Protein AF-A0A957J443-F1 (afdb_monomer_lite)

Foldseek 3Di:
DFDPQWDWDQDDPVVGIDIDGNDDDDPPDDGDDDDPPKDKAAPPHCLCVPPVCVVVQVVQFAADPNRITIGDPDPPNVD

Sequence (79 aa):
MIHPATELRFVNPVIGYGVFATAVIPTGTIVYVQDRLEHVIHPNDPIRQDPAYKAVIEKYSFRDEAGNYVVSWDFAKYV

Radius of gyration: 15.68 Å; chains: 1; bounding box: 33×30×39 Å

Secondary structure (DSSP, 8-state):
---TTEEEEEEETTTEEEEEESSPPPTT-------TTSEEE-TT-GGGT-HHHHHHHHHHEEE-TT--EEE-SSSGGG-

Structure (mmCIF, N/CA/C/O backbone):
data_AF-A0A957J443-F1
#
_entry.id   AF-A0A957J443-F1
#
loop_
_atom_site.group_PDB
_atom_site.id
_atom_site.type_symbol
_atom_site.label_atom_id
_atom_site.label_alt_id
_atom_site.label_comp_id
_atom_site.label_asym_id
_atom_site.label_entity_id
_atom_site.label_seq_id
_atom_site.pdbx_PDB_ins_code
_atom_site.Cartn_x
_atom_site.Cartn_y
_atom_site.Cartn_z
_atom_site.occupancy
_atom_site.B_iso_or_equiv
_atom_site.auth_seq_id
_atom_site.auth_comp_id
_atom_site.auth_asym_id
_atom_site.auth_atom_id
_atom_site.pdbx_PDB_model_num
ATOM 1 N N . MET A 1 1 ? 0.385 -0.515 2.409 1.00 62.88 1 MET A N 1
ATOM 2 C CA . MET A 1 1 ? 0.860 0.491 3.383 1.00 62.88 1 MET A CA 1
ATOM 3 C C . MET A 1 1 ? -0.365 1.108 4.038 1.00 62.88 1 MET A C 1
ATOM 5 O O . MET A 1 1 ? -1.278 1.451 3.310 1.00 62.88 1 MET A O 1
ATOM 9 N N . ILE A 1 2 ? -0.426 1.157 5.368 1.00 76.94 2 ILE A N 1
ATOM 10 C CA . ILE A 1 2 ? -1.597 1.581 6.152 1.00 76.94 2 ILE A CA 1
ATOM 11 C C . ILE A 1 2 ? -1.333 3.011 6.665 1.00 76.94 2 ILE A C 1
ATOM 13 O O . ILE A 1 2 ? -0.235 3.282 7.145 1.00 76.94 2 ILE A O 1
ATOM 17 N N . HIS A 1 3 ? -2.298 3.932 6.551 1.00 89.94 3 HIS A N 1
ATOM 18 C CA . HIS A 1 3 ? -2.160 5.319 7.030 1.00 89.94 3 HIS A CA 1
ATOM 19 C C . HIS A 1 3 ? -1.815 5.341 8.538 1.00 89.94 3 HIS A C 1
ATOM 21 O O . HIS A 1 3 ? -2.433 4.592 9.295 1.00 89.94 3 HIS A O 1
ATOM 27 N N . PRO A 1 4 ? -0.897 6.200 9.029 1.00 91.44 4 PRO A N 1
ATOM 28 C CA . PRO A 1 4 ? -0.421 6.140 10.419 1.00 91.44 4 PRO A CA 1
ATOM 29 C C . PRO A 1 4 ? -1.526 6.345 11.465 1.00 91.44 4 PRO A C 1
ATOM 31 O O . PRO A 1 4 ? -1.432 5.842 12.579 1.00 91.44 4 PRO A O 1
ATOM 34 N N . ALA A 1 5 ? -2.601 7.049 11.106 1.00 95.25 5 ALA A N 1
ATOM 35 C CA . ALA A 1 5 ? -3.794 7.196 11.943 1.00 95.25 5 ALA A CA 1
ATOM 36 C C . ALA A 1 5 ? -4.818 6.061 11.756 1.00 95.25 5 ALA A C 1
ATOM 38 O O . ALA A 1 5 ? -6.025 6.303 11.813 1.00 95.25 5 ALA A O 1
ATOM 39 N N . THR A 1 6 ? -4.368 4.841 11.468 1.00 94.19 6 THR A N 1
ATOM 40 C CA . THR A 1 6 ? -5.241 3.668 11.381 1.00 94.19 6 THR A CA 1
ATOM 41 C C . THR A 1 6 ? -4.612 2.453 12.048 1.00 94.19 6 THR A C 1
ATOM 43 O O . THR A 1 6 ? -3.394 2.351 12.163 1.00 94.19 6 THR A O 1
ATOM 46 N N . GLU A 1 7 ? -5.451 1.531 12.506 1.00 94.38 7 GLU A N 1
ATOM 47 C CA . GLU A 1 7 ? -5.020 0.283 13.129 1.00 94.38 7 GLU A CA 1
ATOM 48 C C . GLU A 1 7 ? -5.904 -0.890 12.708 1.00 94.38 7 GLU A C 1
ATOM 50 O O . GLU A 1 7 ? -7.058 -0.717 12.305 1.00 94.38 7 GLU A O 1
ATOM 55 N N . LEU A 1 8 ? -5.360 -2.100 12.833 1.00 94.00 8 LEU A N 1
ATOM 56 C CA . LEU A 1 8 ? -6.096 -3.327 12.574 1.00 94.00 8 LEU A CA 1
ATOM 57 C C . LEU A 1 8 ? -6.789 -3.795 13.857 1.00 94.00 8 LEU A C 1
ATOM 59 O O . LEU A 1 8 ? -6.138 -3.994 14.881 1.00 94.00 8 LEU A O 1
ATOM 63 N N . ARG A 1 9 ? -8.102 -4.032 13.802 1.00 95.81 9 ARG A N 1
ATOM 64 C CA . ARG A 1 9 ? -8.865 -4.608 14.919 1.00 95.81 9 ARG A CA 1
ATOM 65 C C . ARG A 1 9 ? -9.619 -5.843 14.461 1.00 95.81 9 ARG A C 1
ATOM 67 O O . ARG A 1 9 ? -10.185 -5.861 13.370 1.00 95.81 9 ARG A O 1
ATOM 74 N N . PHE A 1 10 ? -9.655 -6.868 15.305 1.00 96.94 10 PHE A N 1
ATOM 75 C CA . PHE A 1 10 ? -10.548 -7.999 15.085 1.00 96.94 10 PHE A CA 1
ATOM 76 C C . PHE A 1 10 ? -11.992 -7.561 15.344 1.00 96.94 10 PHE A C 1
ATOM 78 O O . PHE A 1 10 ? -12.284 -6.982 16.388 1.00 96.94 10 PHE A O 1
ATOM 85 N N . VAL A 1 11 ? -12.882 -7.828 14.390 1.00 97.88 11 VAL A N 1
ATOM 86 C CA . VAL A 1 11 ? -14.298 -7.460 14.466 1.00 97.88 11 VAL A CA 1
ATOM 87 C C . VAL A 1 11 ? -15.102 -8.622 15.041 1.00 97.88 11 VAL A C 1
ATOM 89 O O . VAL A 1 11 ? -15.701 -8.489 16.103 1.00 97.88 11 VAL A O 1
ATOM 92 N N . ASN A 1 12 ? -15.123 -9.764 14.346 1.00 98.00 12 ASN A N 1
ATOM 93 C CA . ASN A 1 12 ? -15.760 -11.018 14.770 1.00 98.00 12 ASN A CA 1
ATOM 94 C C . ASN A 1 12 ? -15.373 -12.164 13.801 1.00 98.00 12 ASN A C 1
ATOM 96 O O . ASN A 1 12 ? -14.756 -11.893 12.771 1.00 98.00 12 ASN A O 1
ATOM 100 N N . PRO A 1 13 ? -15.750 -13.433 14.065 1.00 98.06 13 PRO A N 1
ATOM 101 C CA . PRO A 1 13 ? -15.386 -14.562 13.197 1.00 98.06 13 PRO A CA 1
ATOM 102 C C . PRO A 1 13 ? -15.944 -14.524 11.766 1.00 98.06 13 PRO A C 1
ATOM 104 O O . PRO A 1 13 ? -15.432 -15.235 10.910 1.00 98.06 13 PRO A O 1
ATOM 107 N N . VAL A 1 14 ? -16.991 -13.737 11.499 1.00 97.94 14 VAL A N 1
ATOM 108 C CA . VAL A 1 14 ? -17.612 -13.636 10.167 1.00 97.94 14 VAL A CA 1
ATOM 109 C C . VAL A 1 14 ? -16.892 -12.598 9.304 1.00 97.94 14 VAL A C 1
ATOM 111 O O . VAL A 1 14 ? -16.642 -12.842 8.130 1.00 97.94 14 VAL A O 1
ATOM 114 N N . ILE A 1 15 ? -16.550 -11.444 9.883 1.00 95.81 15 ILE A N 1
ATOM 115 C CA . ILE A 1 15 ? -15.890 -10.328 9.186 1.00 95.81 15 ILE A CA 1
ATOM 116 C C . ILE A 1 15 ? -14.360 -10.469 9.219 1.00 95.81 15 ILE A C 1
ATOM 118 O O . ILE A 1 15 ? -13.676 -10.063 8.285 1.00 95.81 15 ILE A O 1
ATOM 122 N N . GLY A 1 16 ? -13.805 -11.039 10.288 1.00 96.62 16 GLY A N 1
ATOM 123 C CA . GLY A 1 16 ? -12.367 -11.092 10.524 1.00 96.62 16 GLY A CA 1
ATOM 124 C C . GLY A 1 16 ? -11.826 -9.761 11.045 1.00 96.62 16 GLY A C 1
ATOM 125 O O . GLY A 1 16 ? -12.334 -9.222 12.029 1.00 96.62 16 GLY A O 1
ATOM 126 N N . TYR A 1 17 ? -10.772 -9.250 10.411 1.00 94.25 17 TYR A N 1
ATOM 127 C CA . TYR A 1 17 ? -10.115 -8.002 10.796 1.00 94.25 17 TYR A CA 1
ATOM 128 C C . TYR A 1 17 ? -10.598 -6.823 9.949 1.00 94.25 17 TYR A C 1
ATOM 130 O O . TYR A 1 17 ? -10.737 -6.936 8.735 1.00 94.25 17 TYR A O 1
ATOM 138 N N . GLY A 1 18 ? -10.804 -5.681 10.599 1.00 93.25 18 GLY A N 1
ATOM 139 C CA . GLY A 1 18 ? -11.101 -4.403 9.960 1.00 93.25 18 GLY A CA 1
ATOM 140 C C . GLY A 1 18 ? -10.011 -3.373 10.239 1.00 93.25 18 GLY A C 1
ATOM 141 O O . GLY A 1 18 ? -9.279 -3.480 11.225 1.00 93.25 18 GLY A O 1
ATOM 142 N N . VAL A 1 19 ? -9.930 -2.361 9.377 1.00 93.00 19 VAL A N 1
ATOM 143 C CA . VAL A 1 19 ? -9.052 -1.199 9.554 1.00 93.00 19 VAL A CA 1
ATOM 144 C C . VAL A 1 19 ? -9.876 -0.051 10.129 1.00 93.00 19 VAL A C 1
ATOM 146 O O . VAL A 1 19 ? -10.915 0.307 9.579 1.00 93.00 19 VAL A O 1
ATOM 149 N N . PHE A 1 20 ? -9.424 0.515 11.243 1.00 94.88 20 PHE A N 1
ATOM 150 C CA . PHE A 1 20 ? -10.128 1.561 11.982 1.00 94.88 20 PHE A CA 1
ATOM 151 C C . PHE A 1 20 ? -9.269 2.814 12.074 1.00 94.88 20 PHE A C 1
ATOM 153 O O . PHE A 1 20 ? -8.074 2.719 12.334 1.00 94.88 20 PHE A O 1
ATOM 160 N N . ALA A 1 21 ? -9.881 3.987 11.913 1.00 95.56 21 ALA A N 1
ATOM 161 C CA . ALA A 1 21 ? -9.206 5.255 12.161 1.00 95.56 21 ALA A CA 1
ATOM 162 C C . ALA A 1 21 ? -8.975 5.464 13.668 1.00 95.56 21 ALA A C 1
ATOM 164 O O . ALA A 1 21 ? -9.888 5.279 14.475 1.00 95.56 21 ALA A O 1
ATOM 165 N N . THR A 1 22 ? -7.760 5.863 14.041 1.00 96.56 22 THR A N 1
ATOM 166 C CA . THR A 1 22 ? -7.374 6.203 15.423 1.00 96.56 22 THR A CA 1
ATOM 167 C C . THR A 1 22 ? -7.402 7.710 15.686 1.00 96.56 22 THR A C 1
ATOM 169 O O . THR A 1 22 ? -7.410 8.136 16.838 1.00 96.56 22 THR A O 1
ATOM 172 N N . ALA A 1 23 ? -7.472 8.519 14.626 1.00 96.75 23 ALA A N 1
ATOM 173 C CA . ALA A 1 23 ? -7.679 9.963 14.668 1.00 96.75 23 ALA A CA 1
ATOM 174 C C . A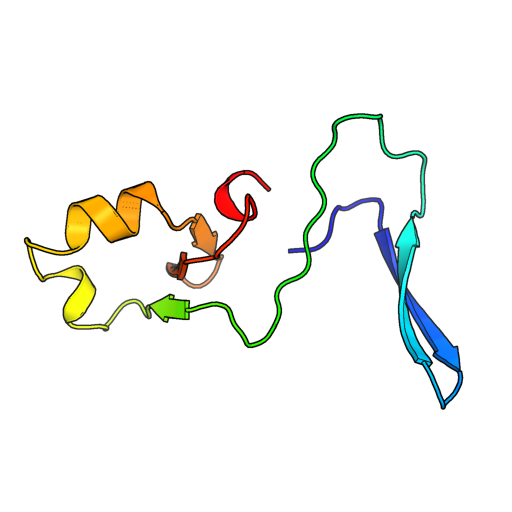LA A 1 23 ? -8.489 10.423 13.443 1.00 96.75 23 ALA A C 1
ATOM 176 O O . ALA A 1 23 ? -8.746 9.640 12.527 1.00 96.75 23 ALA A O 1
ATOM 177 N N . VAL A 1 24 ? -8.895 11.697 13.415 1.00 97.25 24 VAL A N 1
ATOM 178 C CA . VAL A 1 24 ? -9.571 12.282 12.246 1.00 97.25 24 VAL A CA 1
ATOM 179 C C . VAL A 1 24 ? -8.626 12.252 11.045 1.00 97.25 24 VAL A C 1
ATOM 181 O O . VAL A 1 24 ? -7.510 12.764 11.116 1.00 97.25 24 VAL A O 1
ATOM 184 N N . ILE A 1 25 ? -9.100 11.689 9.935 1.00 95.44 25 ILE A N 1
ATOM 185 C CA . ILE A 1 25 ? -8.415 11.718 8.643 1.00 95.44 25 ILE A CA 1
ATOM 186 C C . ILE A 1 25 ? -9.088 12.809 7.795 1.00 95.44 25 ILE A C 1
ATOM 188 O O . ILE A 1 25 ? -10.305 12.738 7.600 1.00 95.44 25 ILE A O 1
ATOM 192 N N . PRO A 1 26 ? -8.354 13.838 7.329 1.00 96.06 26 PRO A N 1
ATOM 193 C CA . PRO A 1 26 ? -8.933 14.912 6.529 1.00 96.06 26 PRO A CA 1
ATOM 194 C C . PRO A 1 26 ? -9.607 14.418 5.243 1.00 96.06 26 PRO A C 1
ATOM 196 O O . PRO A 1 26 ? -9.159 13.471 4.596 1.00 96.06 26 PRO A O 1
ATOM 199 N N . THR A 1 27 ? -10.672 15.106 4.829 1.00 96.25 27 THR A N 1
ATOM 200 C CA . THR A 1 27 ? -11.321 14.845 3.539 1.00 96.25 27 THR A CA 1
ATOM 201 C C . THR A 1 27 ? -10.325 15.037 2.397 1.00 96.25 27 THR A C 1
ATOM 203 O O . THR A 1 27 ? -9.645 16.058 2.325 1.00 96.25 27 THR A O 1
ATOM 206 N N . GLY A 1 28 ? -10.270 14.065 1.486 1.00 91.62 28 GLY A N 1
ATOM 207 C CA . GLY A 1 28 ? -9.341 14.062 0.356 1.00 91.62 28 GLY A CA 1
ATOM 208 C C . GLY A 1 28 ? -8.032 13.313 0.618 1.00 91.62 28 GLY A C 1
ATOM 209 O O . GLY A 1 28 ? -7.280 13.094 -0.328 1.00 91.62 28 GLY A O 1
ATOM 210 N N . THR A 1 29 ? -7.764 12.865 1.850 1.00 91.50 29 THR A N 1
ATOM 211 C CA . THR A 1 29 ? -6.663 11.931 2.114 1.00 91.50 29 THR A CA 1
ATOM 212 C C . THR A 1 29 ? -6.963 10.578 1.472 1.00 91.50 29 THR A C 1
ATOM 214 O O . THR A 1 29 ? -7.996 9.965 1.743 1.00 91.50 29 THR A O 1
ATOM 217 N N . ILE A 1 30 ? -6.043 10.099 0.638 1.00 88.56 30 ILE A N 1
ATOM 218 C CA . ILE A 1 30 ? -6.095 8.747 0.084 1.00 88.56 30 ILE A CA 1
ATOM 219 C C . ILE A 1 30 ? -5.552 7.787 1.146 1.00 88.56 30 ILE A C 1
ATOM 221 O O . ILE A 1 30 ? -4.474 7.999 1.699 1.00 88.56 30 ILE A O 1
ATOM 225 N N . VAL A 1 31 ? -6.316 6.738 1.441 1.00 89.31 31 VAL A N 1
ATOM 226 C CA . VAL A 1 31 ? -5.884 5.609 2.272 1.00 89.31 31 VAL A CA 1
ATOM 227 C C . VAL A 1 31 ? -5.854 4.357 1.416 1.00 89.31 31 VAL A C 1
ATOM 229 O O . VAL A 1 31 ? -6.597 4.246 0.443 1.00 89.31 31 VAL A O 1
ATOM 232 N N . TYR A 1 32 ? -5.000 3.414 1.782 1.00 88.75 32 TYR A N 1
ATOM 233 C CA . TYR A 1 32 ? -4.748 2.237 0.971 1.00 88.75 32 TYR A CA 1
ATOM 234 C C . TYR A 1 32 ? -4.466 1.021 1.856 1.00 88.75 32 TYR A C 1
ATOM 236 O O . TYR A 1 32 ? -4.008 1.138 2.993 1.00 88.75 32 TYR A O 1
ATOM 244 N N . VAL A 1 33 ? -4.785 -0.158 1.332 1.00 87.31 33 VAL A N 1
ATOM 245 C CA . VAL A 1 33 ? -4.442 -1.459 1.901 1.00 87.31 33 VAL A CA 1
ATOM 246 C C . VAL A 1 33 ? -4.006 -2.331 0.738 1.00 87.31 33 VAL A C 1
ATOM 248 O O . VAL A 1 33 ? -4.705 -2.415 -0.264 1.00 87.31 33 VAL A O 1
ATOM 251 N N . GLN A 1 34 ? -2.855 -2.981 0.885 1.00 87.50 34 GLN A N 1
ATOM 252 C CA . GLN A 1 34 ? -2.372 -3.909 -0.126 1.00 87.50 34 GLN A CA 1
ATOM 253 C C . GLN A 1 34 ? -3.188 -5.198 -0.075 1.00 87.50 34 GLN A C 1
ATOM 255 O O . GLN A 1 34 ? -3.338 -5.796 0.995 1.00 87.50 34 GLN A O 1
ATOM 260 N N . ASP A 1 35 ? -3.665 -5.640 -1.232 1.00 87.12 35 ASP A N 1
ATOM 261 C CA . ASP A 1 35 ? -4.328 -6.926 -1.396 1.00 87.12 35 ASP A CA 1
ATOM 262 C C . ASP A 1 35 ? -3.576 -7.833 -2.390 1.00 87.12 35 ASP A C 1
ATOM 264 O O . ASP A 1 35 ? -2.474 -7.530 -2.846 1.00 87.12 35 ASP A O 1
ATOM 268 N N . ARG A 1 36 ? -4.136 -9.015 -2.665 1.00 88.62 36 ARG A N 1
ATOM 269 C CA . ARG A 1 36 ? -3.492 -10.059 -3.480 1.00 88.62 36 ARG A CA 1
ATOM 270 C C . ARG A 1 36 ? -3.576 -9.835 -4.994 1.00 88.62 36 ARG A C 1
ATOM 272 O O . ARG A 1 36 ? -2.986 -10.618 -5.731 1.00 88.62 36 ARG A O 1
ATOM 279 N N . LEU A 1 37 ? -4.336 -8.851 -5.460 1.00 90.06 37 LEU A N 1
ATOM 280 C CA . LEU A 1 37 ? -4.502 -8.519 -6.877 1.00 90.06 37 LEU A CA 1
ATOM 281 C C . LEU A 1 37 ? -3.426 -7.557 -7.385 1.00 90.06 37 LEU A C 1
ATOM 283 O O . LEU A 1 37 ? -3.357 -7.286 -8.586 1.00 90.06 37 LEU A O 1
ATOM 287 N N . GLU A 1 38 ? -2.574 -7.057 -6.495 1.00 91.12 38 GLU A N 1
ATOM 288 C CA . GLU A 1 38 ? -1.434 -6.252 -6.895 1.00 91.12 38 GLU A CA 1
ATOM 289 C C . GLU A 1 38 ? -0.346 -7.076 -7.561 1.00 91.12 38 GLU A C 1
ATOM 291 O O . GLU A 1 38 ? -0.045 -8.208 -7.173 1.00 91.12 38 GLU A O 1
ATOM 296 N N . HIS A 1 39 ? 0.287 -6.469 -8.560 1.00 93.19 39 HIS A N 1
ATOM 297 C CA . HIS A 1 39 ? 1.388 -7.098 -9.259 1.00 93.19 39 HIS A CA 1
ATOM 298 C C . HIS A 1 39 ? 2.718 -6.610 -8.685 1.00 93.19 39 HIS A C 1
ATOM 300 O O . HIS A 1 39 ? 3.106 -5.451 -8.851 1.00 93.19 39 HIS A O 1
ATOM 306 N N . VAL A 1 40 ? 3.417 -7.515 -8.002 1.00 94.75 40 VAL A N 1
ATOM 307 C CA . VAL A 1 40 ? 4.716 -7.251 -7.379 1.00 94.75 40 VAL A CA 1
ATOM 308 C C . VAL A 1 40 ? 5.828 -7.721 -8.309 1.00 94.75 40 VAL A C 1
ATOM 310 O O . VAL A 1 40 ? 5.961 -8.908 -8.589 1.00 94.75 40 VAL A O 1
ATOM 313 N N . ILE A 1 41 ? 6.656 -6.782 -8.756 1.00 96.00 41 ILE A N 1
ATOM 314 C CA . ILE A 1 41 ? 7.819 -7.039 -9.603 1.00 96.00 41 ILE A CA 1
ATOM 315 C C . ILE A 1 41 ? 9.061 -6.967 -8.716 1.00 96.00 41 ILE A C 1
ATOM 317 O O . ILE A 1 41 ? 9.398 -5.899 -8.195 1.00 96.00 41 ILE A O 1
ATOM 321 N N . HIS A 1 42 ? 9.775 -8.078 -8.553 1.00 96.19 42 HIS A N 1
ATOM 322 C CA . HIS A 1 42 ? 10.933 -8.182 -7.655 1.00 96.19 42 HIS A CA 1
ATOM 323 C C . HIS A 1 42 ? 12.218 -7.575 -8.236 1.00 96.19 42 HIS A C 1
ATOM 325 O O . HIS A 1 42 ? 12.340 -7.501 -9.456 1.00 96.19 42 HIS A O 1
ATOM 331 N N . PRO A 1 43 ? 13.208 -7.169 -7.406 1.00 94.38 43 PRO A N 1
ATOM 332 C CA . PRO A 1 43 ? 14.494 -6.613 -7.845 1.00 94.38 43 PRO A CA 1
ATOM 333 C C . PRO A 1 43 ? 15.193 -7.342 -8.986 1.00 94.38 43 PRO A C 1
ATOM 335 O O . PRO A 1 43 ? 15.743 -6.690 -9.871 1.00 94.38 43 PRO A O 1
ATOM 338 N N . ASN A 1 44 ? 15.116 -8.669 -8.981 1.00 94.75 44 ASN A N 1
ATOM 339 C CA . ASN A 1 44 ? 15.798 -9.526 -9.944 1.00 94.75 44 ASN A CA 1
ATOM 340 C C . ASN A 1 44 ? 14.895 -9.962 -11.110 1.00 94.75 44 ASN A C 1
ATOM 342 O O . ASN A 1 44 ? 15.299 -10.818 -11.892 1.00 94.75 44 ASN A O 1
ATOM 346 N N . ASP A 1 45 ? 13.679 -9.419 -11.218 1.00 95.62 45 ASP A N 1
ATOM 347 C CA . ASP A 1 45 ? 12.764 -9.757 -12.305 1.00 95.62 45 ASP A CA 1
ATOM 348 C C . ASP A 1 45 ? 13.300 -9.215 -13.649 1.00 95.62 45 ASP A C 1
ATOM 350 O O . ASP A 1 45 ? 13.537 -8.002 -13.762 1.00 95.62 45 ASP A O 1
ATOM 354 N N . PRO A 1 46 ? 13.489 -10.071 -14.675 1.00 94.19 46 PRO A N 1
ATOM 355 C CA . PRO A 1 46 ? 13.973 -9.656 -15.990 1.00 94.19 46 PRO A CA 1
ATOM 356 C C . PRO A 1 46 ? 13.149 -8.536 -16.632 1.00 94.19 46 PRO A C 1
ATOM 358 O O . PRO A 1 46 ? 13.715 -7.715 -17.356 1.00 94.19 46 PRO A O 1
ATOM 361 N N . ILE A 1 47 ? 11.845 -8.444 -16.333 1.00 94.75 47 ILE A N 1
ATOM 362 C CA . ILE A 1 47 ? 10.958 -7.426 -16.915 1.00 94.75 47 ILE A CA 1
ATOM 363 C C . ILE A 1 47 ? 11.397 -5.996 -16.572 1.00 94.75 47 IL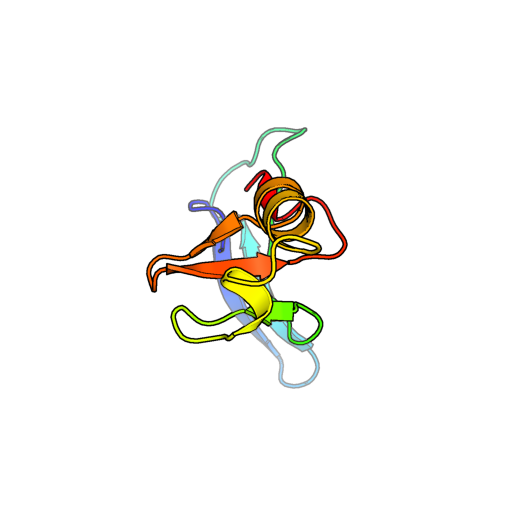E A C 1
ATOM 365 O O . ILE A 1 47 ? 11.118 -5.062 -17.318 1.00 94.75 47 ILE A O 1
ATOM 369 N N . ARG A 1 48 ? 12.147 -5.809 -15.475 1.00 91.31 48 ARG A N 1
ATOM 370 C CA . ARG A 1 48 ? 12.709 -4.503 -15.090 1.00 91.31 48 ARG A CA 1
ATOM 371 C C . ARG A 1 48 ? 13.763 -3.994 -16.062 1.00 91.31 48 ARG A C 1
ATOM 373 O O . ARG A 1 48 ? 13.966 -2.786 -16.164 1.00 91.31 48 ARG A O 1
ATOM 380 N N . GLN A 1 49 ? 14.476 -4.917 -16.702 1.00 88.94 49 GLN A N 1
ATOM 381 C CA . GLN A 1 49 ? 15.537 -4.598 -17.651 1.00 88.94 49 GLN A CA 1
ATOM 382 C C . GLN A 1 49 ? 15.013 -4.530 -19.086 1.00 88.94 49 GLN A C 1
ATOM 384 O O . GLN A 1 49 ? 15.729 -4.041 -19.956 1.00 88.94 49 GLN A O 1
ATOM 389 N N . ASP A 1 50 ? 13.778 -4.980 -19.335 1.00 94.88 50 ASP A N 1
ATOM 390 C CA . ASP A 1 50 ? 13.143 -4.876 -20.642 1.00 94.88 50 ASP A CA 1
ATOM 391 C C . ASP A 1 50 ? 12.820 -3.399 -20.958 1.00 94.88 50 ASP A C 1
ATOM 393 O O . ASP A 1 50 ? 11.985 -2.778 -20.281 1.00 94.88 50 ASP A O 1
ATOM 397 N N . PRO A 1 51 ? 13.450 -2.809 -21.994 1.00 92.81 51 PRO A N 1
ATOM 398 C CA . PRO A 1 51 ? 13.218 -1.417 -22.365 1.00 92.81 51 PRO A CA 1
ATOM 399 C C . PRO A 1 51 ? 11.757 -1.106 -22.706 1.00 92.81 51 PRO A C 1
ATOM 401 O O . PRO A 1 51 ? 11.337 0.038 -22.535 1.00 92.81 51 PRO A O 1
ATOM 404 N N . ALA A 1 52 ? 10.980 -2.096 -23.160 1.00 94.62 52 ALA A N 1
ATOM 405 C CA . ALA A 1 52 ? 9.573 -1.915 -23.503 1.00 94.62 52 ALA A CA 1
ATOM 406 C C . ALA A 1 52 ? 8.703 -1.621 -22.271 1.00 94.62 52 ALA A C 1
ATOM 408 O O . ALA A 1 52 ? 7.722 -0.882 -22.368 1.00 94.62 52 ALA A O 1
ATOM 409 N N . TYR A 1 53 ? 9.074 -2.161 -21.106 1.00 93.69 53 TYR A N 1
ATOM 410 C CA . TYR A 1 53 ? 8.271 -2.068 -19.885 1.00 93.69 53 TYR A CA 1
ATOM 411 C C . TYR A 1 53 ? 8.836 -1.103 -18.855 1.00 93.69 53 TYR A C 1
ATOM 413 O O . TYR A 1 53 ? 8.071 -0.605 -18.032 1.00 93.69 53 TYR A O 1
ATOM 421 N N . LYS A 1 54 ? 10.133 -0.777 -18.909 1.00 91.19 54 LYS A N 1
ATOM 422 C CA . LYS A 1 54 ? 10.791 0.082 -17.913 1.00 91.19 54 LYS A CA 1
ATOM 423 C C . LYS A 1 54 ? 10.018 1.377 -17.625 1.00 91.19 54 LYS A C 1
ATOM 425 O O . LYS A 1 54 ? 9.696 1.657 -16.473 1.00 91.19 54 LYS A O 1
ATOM 430 N N . ALA A 1 55 ? 9.639 2.117 -18.670 1.00 91.75 55 ALA A N 1
ATOM 431 C CA . ALA A 1 55 ? 8.895 3.371 -18.523 1.00 91.75 55 ALA A CA 1
ATOM 432 C C . ALA A 1 55 ? 7.480 3.166 -17.946 1.00 91.75 55 ALA A C 1
ATOM 434 O O . ALA A 1 55 ? 6.983 4.006 -17.197 1.00 91.75 55 ALA A O 1
ATOM 435 N N . VAL A 1 56 ? 6.827 2.050 -18.282 1.00 92.88 56 VAL A N 1
ATOM 436 C CA . VAL A 1 56 ? 5.492 1.697 -17.774 1.00 92.88 56 VAL A CA 1
ATOM 437 C C . VAL A 1 56 ? 5.580 1.344 -16.290 1.00 92.88 56 VAL A C 1
ATOM 439 O O . VAL A 1 56 ? 4.826 1.892 -15.490 1.00 92.88 56 VAL A O 1
ATOM 442 N N . ILE A 1 57 ? 6.540 0.501 -15.906 1.00 93.88 57 ILE A N 1
ATOM 443 C CA . ILE A 1 57 ? 6.776 0.106 -14.515 1.00 93.88 57 ILE A CA 1
ATOM 444 C C . ILE A 1 57 ? 7.046 1.352 -13.669 1.00 93.88 57 ILE A C 1
ATOM 446 O O . ILE A 1 57 ? 6.325 1.598 -12.706 1.00 93.88 57 ILE A O 1
ATOM 450 N N . GLU A 1 58 ? 7.998 2.202 -14.061 1.00 90.56 58 GLU A N 1
ATOM 451 C CA . GLU A 1 58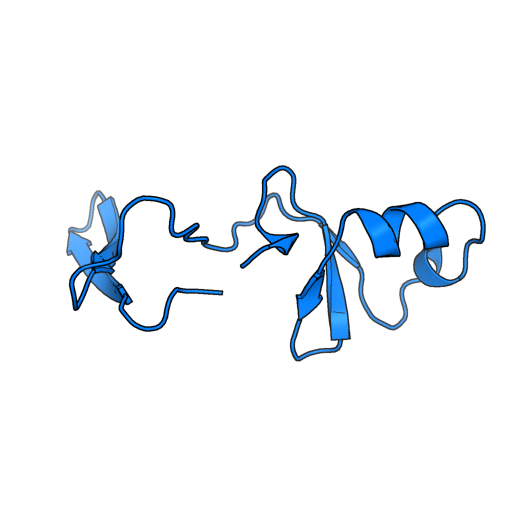 ? 8.329 3.433 -13.326 1.00 90.56 58 GLU A CA 1
ATOM 452 C C . GLU A 1 58 ? 7.128 4.393 -13.209 1.00 90.56 58 GLU A C 1
ATOM 454 O O . GLU A 1 58 ? 6.931 5.052 -12.180 1.00 90.56 58 GLU A O 1
ATOM 459 N N . LYS A 1 59 ? 6.277 4.461 -14.240 1.00 90.81 59 LYS A N 1
ATOM 460 C CA . LYS A 1 59 ? 5.108 5.345 -14.261 1.00 90.81 59 LYS A CA 1
ATOM 461 C C . LYS A 1 59 ? 3.939 4.834 -13.420 1.00 90.81 59 LYS A C 1
ATOM 463 O O . LYS A 1 59 ? 3.302 5.662 -12.770 1.00 90.81 59 LYS A O 1
ATOM 468 N N . TYR A 1 60 ? 3.658 3.536 -13.412 1.00 91.81 60 TYR A N 1
ATOM 469 C CA . TYR A 1 60 ? 2.429 2.981 -12.824 1.00 91.81 60 TYR A CA 1
ATOM 470 C C . TYR A 1 60 ? 2.636 2.218 -11.510 1.00 91.81 60 TYR A C 1
ATOM 472 O O . TYR A 1 60 ? 1.662 1.776 -10.913 1.00 91.81 60 TYR A O 1
ATOM 480 N N . SER A 1 61 ? 3.873 2.102 -11.024 1.00 93.56 61 SER A N 1
ATOM 481 C CA . SER A 1 61 ? 4.166 1.515 -9.712 1.00 93.56 61 SER A CA 1
ATOM 482 C C . SER A 1 61 ? 4.710 2.524 -8.701 1.00 93.56 61 SER A C 1
ATOM 484 O O . SER A 1 61 ? 5.221 3.591 -9.069 1.00 93.56 61 SER A O 1
ATOM 486 N N . PHE A 1 62 ? 4.622 2.164 -7.420 1.00 91.81 62 PHE A N 1
ATOM 487 C CA . PHE A 1 62 ? 5.483 2.696 -6.362 1.00 91.81 62 PHE A CA 1
ATOM 488 C C . PHE A 1 62 ? 6.549 1.665 -5.978 1.00 91.81 62 PHE A C 1
ATOM 490 O O . PHE A 1 62 ? 6.493 0.505 -6.395 1.00 91.81 62 PHE A O 1
ATOM 497 N N . ARG A 1 63 ? 7.540 2.101 -5.196 1.00 92.31 63 ARG A N 1
ATOM 498 C CA . ARG A 1 63 ? 8.607 1.236 -4.697 1.00 92.31 63 ARG A CA 1
ATOM 499 C C . ARG A 1 63 ? 8.419 0.990 -3.206 1.00 92.31 63 ARG A C 1
ATOM 501 O O . ARG A 1 63 ? 8.324 1.952 -2.451 1.00 92.31 63 ARG A O 1
ATOM 508 N N . ASP A 1 64 ? 8.363 -0.274 -2.802 1.00 90.88 64 ASP A N 1
ATOM 509 C CA . ASP A 1 64 ? 8.282 -0.640 -1.386 1.00 90.88 64 ASP A CA 1
ATOM 510 C C . ASP A 1 64 ? 9.666 -0.631 -0.704 1.00 90.88 64 ASP A C 1
ATOM 512 O O . ASP A 1 64 ? 10.703 -0.414 -1.342 1.00 90.88 64 ASP A O 1
ATOM 516 N N . GLU A 1 65 ? 9.689 -0.884 0.606 1.00 90.00 65 GLU A N 1
ATOM 517 C CA . GLU A 1 65 ? 10.913 -0.895 1.422 1.00 90.00 65 GLU A CA 1
ATOM 518 C C . GLU A 1 65 ? 11.909 -1.995 1.017 1.00 90.00 65 GLU A C 1
ATOM 520 O O . GLU A 1 65 ? 13.116 -1.841 1.202 1.00 90.00 65 GLU A O 1
ATOM 525 N N . ALA A 1 66 ? 11.431 -3.087 0.413 1.00 93.81 66 ALA A N 1
ATOM 526 C CA . ALA A 1 66 ? 12.268 -4.163 -0.117 1.00 93.81 66 ALA A CA 1
ATOM 527 C C . ALA A 1 66 ? 12.792 -3.858 -1.535 1.00 93.81 66 ALA A C 1
ATOM 529 O O . ALA A 1 66 ? 13.554 -4.631 -2.120 1.00 93.81 66 ALA A O 1
ATOM 530 N N . GLY A 1 67 ? 12.403 -2.717 -2.106 1.00 94.12 67 GLY A N 1
ATOM 531 C CA . GLY A 1 67 ? 12.774 -2.303 -3.444 1.00 94.12 67 GLY A CA 1
ATOM 532 C C . GLY A 1 67 ? 11.999 -3.012 -4.556 1.00 94.12 67 GLY A C 1
ATOM 533 O O . GLY A 1 67 ? 12.434 -2.949 -5.715 1.00 94.12 67 GLY A O 1
ATOM 534 N N . ASN A 1 68 ? 10.879 -3.665 -4.238 1.00 95.50 68 ASN A N 1
ATOM 535 C CA . ASN A 1 68 ? 9.931 -4.172 -5.223 1.00 95.50 68 ASN A CA 1
ATOM 536 C C . ASN A 1 68 ? 9.214 -3.005 -5.907 1.00 95.50 68 ASN A C 1
ATOM 538 O O . ASN A 1 68 ? 8.981 -1.970 -5.288 1.00 95.50 68 ASN A O 1
ATOM 542 N N . TYR A 1 69 ? 8.855 -3.181 -7.177 1.00 95.06 69 TYR A N 1
ATOM 543 C CA . TYR A 1 69 ? 7.883 -2.309 -7.823 1.00 95.06 69 TYR A CA 1
ATOM 544 C C . TYR A 1 69 ? 6.513 -2.935 -7.636 1.00 95.06 69 TYR A C 1
ATOM 546 O O . TYR A 1 69 ? 6.315 -4.096 -7.990 1.00 95.06 69 TYR A O 1
ATOM 554 N N . VAL A 1 70 ? 5.588 -2.170 -7.078 1.00 94.44 70 VAL A N 1
ATOM 555 C CA . VAL A 1 70 ? 4.225 -2.616 -6.817 1.00 94.44 70 VAL A CA 1
ATOM 556 C C . VAL A 1 70 ? 3.304 -1.875 -7.772 1.00 94.44 70 VAL A C 1
ATOM 558 O O . VAL A 1 70 ? 3.111 -0.664 -7.655 1.00 94.44 70 VAL A O 1
ATOM 561 N N . VAL A 1 71 ? 2.801 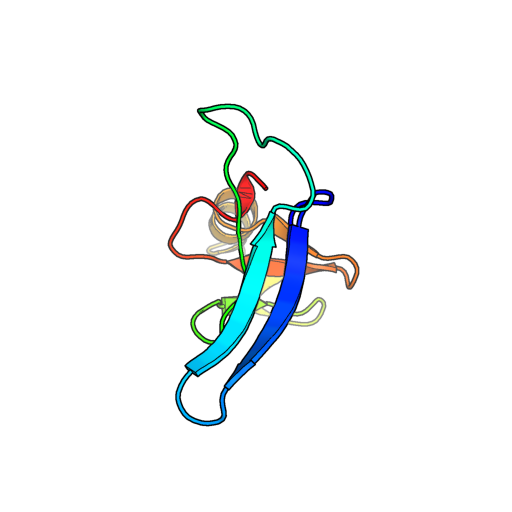-2.595 -8.773 1.00 93.69 71 VAL A N 1
ATOM 562 C CA . VAL A 1 71 ? 1.817 -2.078 -9.723 1.00 93.69 71 VAL A CA 1
ATOM 563 C C . VAL A 1 71 ? 0.438 -2.345 -9.142 1.00 93.69 71 VAL A C 1
ATOM 565 O O . VAL A 1 71 ? 0.048 -3.499 -8.945 1.00 93.69 71 VAL A O 1
ATOM 568 N N . SER A 1 72 ? -0.291 -1.263 -8.897 1.00 89.06 72 SER A N 1
ATOM 569 C CA . SER A 1 72 ? -1.675 -1.324 -8.450 1.00 89.06 72 SER A CA 1
ATOM 570 C C . SER A 1 72 ? -2.615 -0.818 -9.536 1.00 89.06 72 SER A C 1
ATOM 572 O O . SER A 1 72 ? -2.220 -0.073 -10.435 1.00 89.06 72 SER A O 1
ATOM 574 N N . TRP A 1 73 ? -3.865 -1.259 -9.459 1.00 87.12 73 TRP A N 1
ATOM 575 C CA . TRP A 1 73 ? -4.921 -0.875 -10.397 1.00 87.12 73 TRP A CA 1
ATOM 576 C C . TRP A 1 73 ? -5.559 0.470 -10.036 1.00 87.12 73 TRP A C 1
ATOM 578 O O . TRP A 1 73 ? -6.285 1.041 -10.849 1.00 87.12 73 TRP A O 1
ATOM 588 N N . ASP A 1 74 ? -5.301 0.965 -8.825 1.00 86.44 74 ASP A N 1
ATOM 589 C CA . ASP A 1 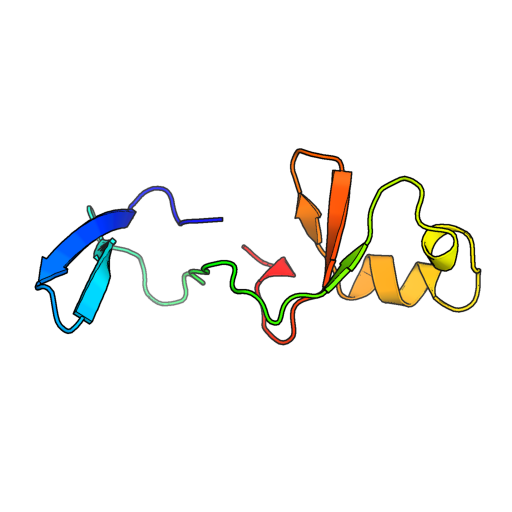74 ? -5.864 2.191 -8.280 1.00 86.44 74 ASP A CA 1
ATOM 590 C C . ASP A 1 74 ? -4.786 3.272 -8.047 1.00 86.44 74 ASP A C 1
ATOM 592 O O . ASP A 1 74 ? -3.745 3.321 -8.707 1.00 86.44 74 ASP A O 1
ATOM 596 N N . PHE A 1 75 ? -5.060 4.194 -7.123 1.00 85.38 75 PHE A N 1
ATOM 597 C CA . PHE A 1 75 ? -4.176 5.299 -6.770 1.00 85.38 75 PHE A CA 1
ATOM 598 C C . PHE A 1 75 ? -3.146 4.966 -5.678 1.00 85.38 75 PHE A C 1
ATOM 600 O O . PHE A 1 75 ? -2.525 5.896 -5.165 1.00 85.38 75 PHE A O 1
ATOM 607 N N . ALA A 1 76 ? -2.901 3.690 -5.352 1.00 85.06 76 ALA A N 1
ATOM 608 C CA . ALA A 1 76 ? -1.934 3.267 -4.331 1.00 85.06 76 ALA A CA 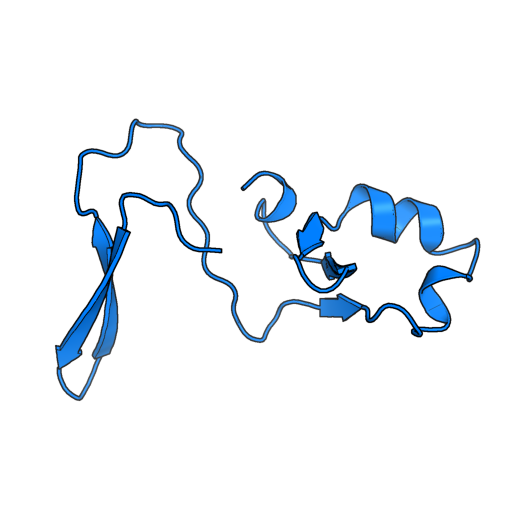1
ATOM 609 C C . ALA A 1 76 ? -0.540 3.881 -4.508 1.00 85.06 76 ALA A C 1
ATOM 611 O O . ALA A 1 76 ? 0.158 4.118 -3.531 1.00 85.06 76 ALA A O 1
ATOM 612 N N . LYS A 1 77 ? -0.144 4.204 -5.747 1.00 85.06 77 LYS A N 1
ATOM 613 C CA . LYS A 1 77 ? 1.123 4.891 -6.034 1.00 85.06 77 LYS A CA 1
ATOM 614 C C . LYS A 1 77 ? 1.272 6.251 -5.327 1.00 85.06 77 LYS A C 1
ATOM 616 O O . LYS A 1 77 ? 2.394 6.723 -5.152 1.00 85.06 77 LYS A O 1
ATOM 621 N N . TYR A 1 78 ? 0.166 6.905 -4.989 1.00 84.31 78 TYR A N 1
ATOM 622 C CA . TYR A 1 78 ? 0.146 8.235 -4.377 1.00 84.31 78 TYR A CA 1
ATOM 623 C C . TYR A 1 78 ? 0.025 8.206 -2.848 1.00 84.31 78 TYR A C 1
ATOM 625 O O . TYR A 1 78 ? -0.117 9.271 -2.245 1.00 84.31 78 TYR A O 1
ATOM 633 N N . VAL A 1 79 ? 0.056 7.015 -2.243 1.00 79.81 79 VAL A N 1
ATOM 634 C CA . VAL A 1 79 ? 0.028 6.796 -0.790 1.00 79.81 79 VAL A CA 1
ATOM 635 C C . VAL A 1 79 ? 1.424 6.445 -0.302 1.00 79.81 79 VAL A C 1
ATOM 637 O O . VAL A 1 79 ? 1.849 7.065 0.695 1.00 79.81 79 VAL A O 1
#

pLDDT: mean 91.99, std 5.22, range [62.88, 98.06]